Protein AF-A0A2L2Z6I2-F1 (afdb_monomer)

pLDDT: mean 96.67, std 1.34, range [92.44, 98.56]

Radius of gyration: 17.33 Å; Cα contacts (8 Å, |Δi|>4): 62; chains: 1; bounding box: 34×23×51 Å

Nearest PDB structures (foldseek):
  2p0k-assembly1_A  TM=9.885E-01  e=5.001E-11  Homo sapiens
  2r57-assembly1_A  TM=1.004E+00  e=4.135E-10  Drosophila melanogaster
  2biv-assembly1_A  TM=9.882E-01  e=1.730E-09  Homo sapiens
  4edu-assembly1_A  TM=9.869E-01  e=8.291E-09  Homo sapiens
  4c5e-assembly1_B  TM=8.268E-01  e=2.876E-02  Drosophila melanogaster

Foldseek 3Di:
DFDDAPQADPPDIDDDDLQDPVDAWPPPQVVVVHDDAADPRRPDDRVCVVVSVVVCPVVHDTDDRVSRHHHDDDDPDDPDDPPDDDDD

Organ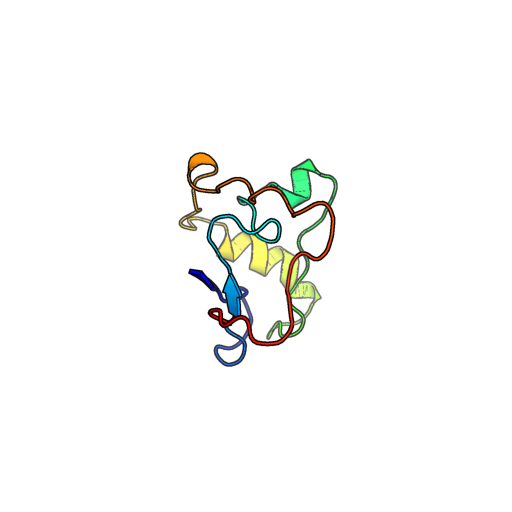ism: Parasteatoda tepidariorum (NCBI:txid114398)

InterPro domain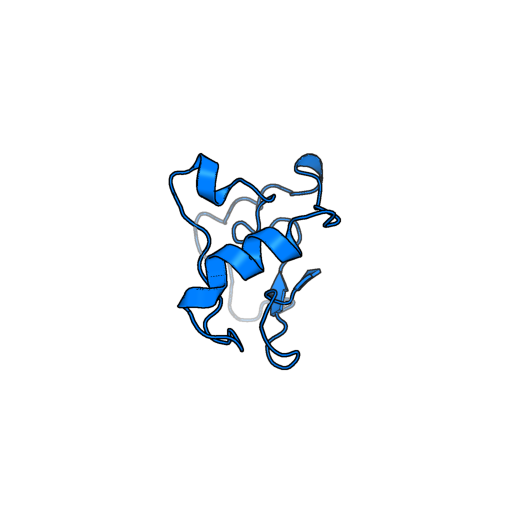s:
  IPR004092 Mbt repeat domain [PF02820] (1-42)
  IPR004092 Mbt repeat domain [PS51079] (1-39)
  IPR050548 Polycomb group and chromatin remodeling factors [PTHR12247] (1-88)

Solvent-accessible surface area (bac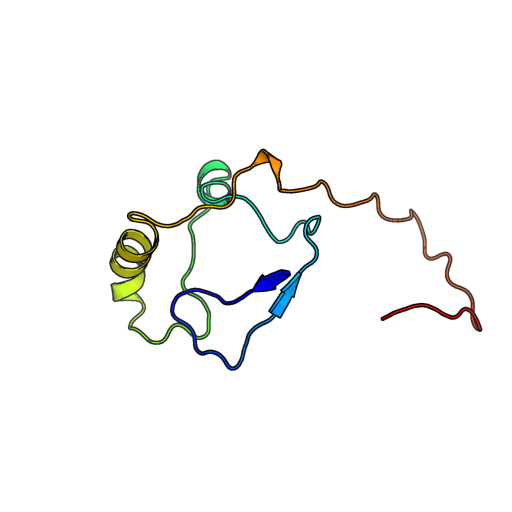kbone atoms only — not comparable to full-atom values): 6108 Å² total; per-residue (Å²): 84,86,46,70,64,87,60,44,73,88,87,73,60,46,76,45,64,69,32,39,88,89,63,75,44,89,64,53,51,53,77,72,76,44,74,92,73,79,54,95,62,43,77,65,61,79,88,48,42,69,61,49,53,56,55,62,59,60,89,49,90,71,69,62,67,86,74,56,45,81,57,78,83,76,73,97,59,92,79,82,57,95,86,71,86,83,91,133

Mean predicted aligned error: 3.2 Å

Sequence (88 aa):
LKLRLDGTDNQSDFWKLVDSSDIHPIGHCEKNGGMLQPPLGFRMTPSSWPMFLRKILNGAYIAPSDIFIEEPKSPKSNKFKVGQKLEA

Structure (mmCIF, N/CA/C/O backbone):
data_AF-A0A2L2Z6I2-F1
#
_entry.id   AF-A0A2L2Z6I2-F1
#
loop_
_atom_site.group_PDB
_atom_site.id
_atom_site.type_symbol
_atom_site.label_atom_id
_atom_site.label_alt_id
_atom_site.label_comp_id
_atom_site.label_asym_id
_atom_site.label_entity_id
_atom_site.label_seq_id
_atom_site.pdbx_PDB_ins_code
_atom_site.Cartn_x
_atom_site.Cartn_y
_atom_site.Cartn_z
_atom_site.occupancy
_atom_site.B_iso_or_equiv
_atom_site.auth_seq_id
_atom_site.auth_comp_id
_atom_site.auth_asym_id
_atom_site.auth_atom_id
_atom_site.pdbx_PDB_model_num
ATOM 1 N N . LEU A 1 1 ? -1.979 -10.342 2.892 1.00 95.38 1 LEU A N 1
ATOM 2 C CA . LEU A 1 1 ? -1.147 -10.374 1.668 1.00 95.38 1 LEU A CA 1
ATOM 3 C C . LEU A 1 1 ? 0.281 -9.991 2.018 1.00 95.38 1 LEU A C 1
ATOM 5 O O . LEU A 1 1 ? 0.446 -8.995 2.712 1.00 95.38 1 LEU A O 1
ATOM 9 N N . LYS A 1 2 ? 1.280 -10.750 1.552 1.00 97.62 2 LYS A N 1
ATOM 10 C CA . LYS A 1 2 ? 2.688 -10.327 1.571 1.00 97.62 2 LYS A CA 1
ATOM 11 C C . LYS A 1 2 ? 2.987 -9.644 0.242 1.00 97.62 2 LYS A C 1
ATOM 13 O O . LYS A 1 2 ? 2.808 -10.262 -0.804 1.00 97.62 2 LYS A O 1
ATOM 18 N N . LEU A 1 3 ? 3.389 -8.384 0.287 1.00 97.88 3 LEU A N 1
ATOM 19 C CA . LEU A 1 3 ? 3.529 -7.511 -0.871 1.00 97.88 3 LEU A CA 1
ATOM 20 C C . LEU A 1 3 ? 4.979 -7.057 -1.025 1.00 97.88 3 LEU A C 1
ATOM 22 O O . LEU A 1 3 ? 5.696 -6.867 -0.041 1.00 97.88 3 LEU A O 1
ATOM 26 N N . ARG A 1 4 ? 5.382 -6.862 -2.278 1.00 97.44 4 ARG A N 1
ATOM 27 C CA . ARG A 1 4 ? 6.650 -6.253 -2.677 1.00 97.44 4 ARG A CA 1
ATOM 28 C C . ARG A 1 4 ? 6.361 -5.210 -3.744 1.00 97.44 4 ARG A C 1
ATOM 30 O O . ARG A 1 4 ? 5.493 -5.428 -4.582 1.00 97.44 4 ARG A O 1
ATOM 37 N N . LEU A 1 5 ? 7.094 -4.103 -3.712 1.00 97.56 5 LEU A N 1
ATOM 38 C CA . LEU A 1 5 ? 7.024 -3.090 -4.760 1.00 97.56 5 LEU A CA 1
ATOM 39 C C . LEU A 1 5 ? 7.911 -3.518 -5.934 1.00 97.56 5 LEU A C 1
ATOM 41 O O . LEU A 1 5 ? 9.100 -3.790 -5.761 1.00 97.56 5 LEU A O 1
ATOM 45 N N . ASP A 1 6 ? 7.351 -3.583 -7.136 1.00 97.06 6 ASP A N 1
ATOM 46 C CA . ASP A 1 6 ? 8.120 -3.915 -8.331 1.00 97.06 6 ASP A CA 1
ATOM 47 C C . ASP A 1 6 ? 9.307 -2.960 -8.523 1.00 97.06 6 ASP A C 1
ATOM 49 O O . ASP A 1 6 ? 9.181 -1.736 -8.479 1.00 97.06 6 ASP A O 1
ATOM 53 N N . GLY A 1 7 ? 10.489 -3.535 -8.750 1.00 95.69 7 GLY A N 1
ATOM 54 C CA . GLY A 1 7 ? 11.730 -2.780 -8.941 1.00 95.69 7 GLY A CA 1
ATOM 55 C C . GLY A 1 7 ? 12.536 -2.516 -7.665 1.00 95.69 7 GLY A C 1
ATOM 56 O O . GLY A 1 7 ? 13.598 -1.894 -7.759 1.00 95.69 7 GLY A O 1
ATOM 57 N N . THR A 1 8 ? 12.091 -3.008 -6.501 1.00 96.69 8 THR A N 1
ATOM 58 C CA . THR A 1 8 ? 12.879 -3.007 -5.253 1.00 96.69 8 THR A CA 1
ATOM 59 C C . THR A 1 8 ? 13.557 -4.351 -4.979 1.00 96.69 8 THR A C 1
ATOM 61 O O . THR A 1 8 ? 13.481 -5.305 -5.757 1.00 96.69 8 THR A O 1
ATOM 64 N N . ASP A 1 9 ? 14.269 -4.420 -3.855 1.00 94.00 9 ASP A N 1
ATOM 65 C CA . ASP A 1 9 ? 14.790 -5.662 -3.297 1.00 94.00 9 ASP A CA 1
ATOM 66 C C . ASP A 1 9 ? 13.724 -6.515 -2.592 1.00 94.00 9 ASP A C 1
ATOM 68 O O . ASP A 1 9 ? 12.537 -6.190 -2.585 1.00 94.00 9 ASP A O 1
ATOM 72 N N . ASN A 1 10 ? 14.172 -7.637 -2.025 1.00 93.19 10 ASN A N 1
ATOM 73 C CA . ASN A 1 10 ? 13.375 -8.566 -1.230 1.00 93.19 10 ASN A CA 1
ATOM 74 C C . ASN A 1 10 ? 13.532 -8.379 0.287 1.00 93.19 10 ASN A C 1
ATOM 76 O O . ASN A 1 10 ? 13.120 -9.258 1.044 1.00 93.19 10 ASN A O 1
ATOM 80 N N . GLN A 1 11 ? 14.152 -7.284 0.730 1.00 93.31 11 GLN A N 1
ATOM 81 C CA . GLN A 1 11 ? 14.409 -7.012 2.145 1.00 93.31 11 GLN A CA 1
ATOM 82 C C . GLN A 1 11 ? 13.284 -6.190 2.784 1.00 93.31 11 GLN A C 1
ATOM 84 O O . GLN A 1 11 ? 13.132 -6.217 4.001 1.00 93.31 11 GLN A O 1
ATOM 89 N N . SER A 1 12 ? 12.474 -5.511 1.966 1.00 92.44 12 SER A N 1
ATOM 90 C CA . SER A 1 12 ? 11.403 -4.608 2.413 1.00 92.44 12 SER A CA 1
ATOM 91 C C . SER A 1 12 ? 9.998 -5.092 2.023 1.00 92.44 12 SER A C 1
ATOM 93 O O . SER A 1 12 ? 9.137 -4.288 1.663 1.00 92.44 12 SER A O 1
ATOM 95 N N . ASP A 1 13 ? 9.755 -6.408 2.058 1.00 97.06 13 ASP A N 1
ATOM 96 C CA . ASP A 1 13 ? 8.393 -6.938 1.904 1.00 97.06 13 ASP A CA 1
ATOM 97 C C . ASP A 1 13 ? 7.507 -6.451 3.064 1.00 97.06 13 ASP A C 1
ATOM 99 O O . ASP A 1 13 ? 7.940 -6.421 4.216 1.00 97.06 13 ASP A O 1
ATOM 103 N N . PHE A 1 14 ? 6.243 -6.142 2.784 1.00 96.88 14 PHE A N 1
ATOM 104 C CA . PHE A 1 14 ? 5.288 -5.672 3.791 1.00 96.88 14 PHE A CA 1
ATOM 105 C C . PHE A 1 14 ? 3.975 -6.449 3.734 1.00 96.88 14 PHE A C 1
ATOM 107 O O . PHE A 1 14 ? 3.653 -7.093 2.735 1.00 96.88 14 PHE A O 1
ATOM 114 N N . TRP A 1 15 ? 3.210 -6.408 4.825 1.00 97.56 15 TRP A N 1
ATOM 115 C CA . TRP A 1 15 ? 1.928 -7.098 4.927 1.00 97.56 15 TRP A CA 1
ATOM 116 C C . TRP A 1 15 ? 0.768 -6.107 4.917 1.00 97.56 15 TRP A C 1
ATOM 118 O O . TRP A 1 15 ? 0.808 -5.083 5.595 1.00 97.56 15 TRP A O 1
ATOM 128 N N . LYS A 1 16 ? -0.278 -6.432 4.156 1.00 97.50 16 LYS A N 1
ATOM 129 C CA . LYS A 1 16 ? -1.568 -5.730 4.174 1.00 97.50 16 LYS A CA 1
ATOM 130 C C . LYS A 1 16 ? -2.714 -6.726 4.230 1.00 97.50 16 LYS A C 1
ATOM 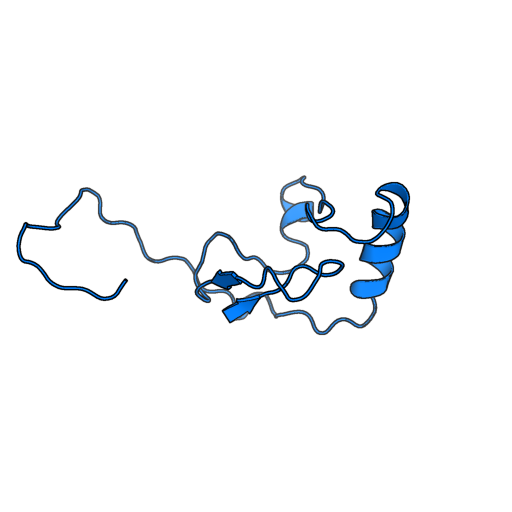132 O O . LYS A 1 16 ? -2.609 -7.826 3.673 1.00 97.50 16 LYS A O 1
ATOM 137 N N . LEU A 1 17 ? -3.793 -6.348 4.904 1.00 96.62 17 LEU A N 1
ATOM 138 C CA . LEU A 1 17 ? -5.060 -7.065 4.817 1.00 96.62 17 LEU A CA 1
ATOM 139 C C . LEU A 1 17 ? -5.687 -6.851 3.431 1.00 96.62 17 LEU A C 1
ATOM 141 O O . LEU A 1 17 ? -5.329 -5.912 2.722 1.00 96.62 17 LEU A O 1
ATOM 145 N N . VAL A 1 18 ? -6.577 -7.758 3.027 1.00 95.44 18 VAL A N 1
ATOM 146 C CA . VAL A 1 18 ? -7.260 -7.711 1.716 1.00 95.44 18 VAL A CA 1
ATOM 147 C C . VAL A 1 18 ? -8.317 -6.604 1.626 1.00 95.44 18 VAL A C 1
ATOM 149 O O . VAL A 1 18 ? -8.724 -6.238 0.529 1.00 95.44 18 VAL A O 1
ATOM 152 N N . ASP A 1 19 ? -8.737 -6.080 2.774 1.00 96.25 19 ASP A N 1
ATOM 153 C CA . ASP A 1 19 ? -9.690 -4.985 2.954 1.00 96.25 19 ASP A CA 1
ATOM 154 C C . ASP A 1 19 ? -9.004 -3.644 3.275 1.00 96.25 19 ASP A C 1
ATOM 156 O O . ASP A 1 19 ? -9.657 -2.666 3.623 1.00 96.25 19 ASP A O 1
ATOM 160 N N . SER A 1 20 ? -7.671 -3.582 3.192 1.00 96.69 20 SER A N 1
ATOM 161 C CA . SER A 1 20 ? -6.929 -2.367 3.522 1.00 96.69 20 SER A CA 1
ATOM 162 C C . SER A 1 20 ? -7.171 -1.270 2.485 1.00 96.69 20 SER A C 1
ATOM 164 O O . SER A 1 20 ? -6.933 -1.472 1.295 1.00 96.69 20 SER A O 1
ATOM 166 N N . SER A 1 21 ? -7.500 -0.062 2.949 1.00 95.12 21 SER A N 1
ATOM 167 C CA . SER A 1 21 ? -7.654 1.133 2.105 1.00 95.12 21 SER A CA 1
ATOM 168 C C . SER A 1 21 ? -6.367 1.592 1.410 1.00 95.12 21 SER A C 1
ATOM 170 O O . SER A 1 21 ? -6.394 2.526 0.618 1.00 95.12 21 SER A O 1
ATOM 172 N N . ASP A 1 22 ? -5.219 0.988 1.721 1.00 96.12 22 ASP A N 1
ATOM 173 C CA . ASP A 1 22 ? -3.932 1.333 1.113 1.00 96.12 22 ASP A CA 1
ATOM 174 C C . ASP A 1 22 ? -3.665 0.564 -0.190 1.00 96.12 22 ASP A C 1
ATOM 176 O O . ASP A 1 22 ? -2.719 0.882 -0.914 1.00 96.12 22 ASP A O 1
ATOM 180 N N . ILE A 1 23 ? -4.473 -0.455 -0.504 1.00 97.06 23 ILE A N 1
ATOM 181 C CA . ILE A 1 23 ? -4.336 -1.267 -1.715 1.00 97.06 23 ILE A CA 1
ATOM 182 C C . ILE A 1 23 ? -5.556 -1.092 -2.617 1.00 97.06 23 ILE A C 1
ATOM 184 O O . ILE A 1 23 ? -6.693 -1.071 -2.166 1.00 97.06 23 ILE A O 1
ATOM 188 N N . HIS A 1 24 ? -5.312 -0.964 -3.918 1.00 97.25 24 HIS A N 1
ATOM 189 C CA . HIS A 1 24 ? -6.352 -0.731 -4.915 1.00 97.25 24 HIS A CA 1
ATOM 190 C C . HIS A 1 24 ? -6.021 -1.487 -6.206 1.00 97.25 24 HIS A C 1
ATOM 192 O O . HIS A 1 24 ? -4.839 -1.742 -6.471 1.00 97.25 24 HIS A O 1
ATOM 198 N N . PRO A 1 25 ? -7.023 -1.802 -7.048 1.00 97.62 25 PRO A N 1
ATOM 199 C CA . PRO A 1 25 ? -6.769 -2.357 -8.369 1.00 97.62 25 PRO A CA 1
ATOM 200 C C . PRO A 1 25 ? -5.958 -1.386 -9.238 1.00 97.62 25 PRO A C 1
ATOM 202 O O . PRO A 1 25 ? -6.040 -0.158 -9.106 1.00 97.62 25 PRO A O 1
ATOM 205 N N . ILE A 1 26 ? -5.180 -1.946 -10.167 1.00 97.56 26 ILE A N 1
ATOM 206 C CA . ILE A 1 26 ? -4.396 -1.167 -11.134 1.00 97.56 26 ILE A CA 1
ATOM 207 C C . ILE A 1 26 ? -5.331 -0.233 -11.922 1.00 97.56 26 ILE A C 1
ATOM 209 O O . ILE A 1 26 ? -6.439 -0.613 -12.291 1.00 97.56 26 ILE A O 1
ATOM 213 N N . GLY A 1 27 ? -4.888 1.007 -12.150 1.00 96.38 27 GLY A N 1
ATOM 214 C CA . GLY A 1 27 ? -5.680 2.071 -12.786 1.00 96.38 27 GLY A CA 1
ATOM 215 C C 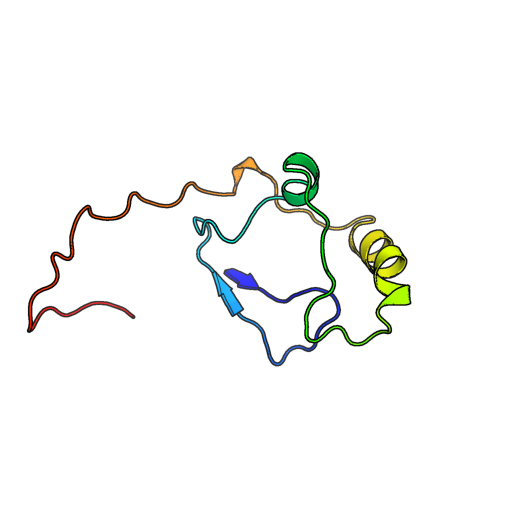. GLY A 1 27 ? -6.403 3.000 -11.802 1.00 96.38 27 GLY A C 1
ATOM 216 O O . GLY A 1 27 ? -6.760 4.117 -12.172 1.00 96.38 27 GLY A O 1
ATOM 217 N N . HIS A 1 28 ? -6.546 2.618 -10.525 1.00 97.81 28 HIS A N 1
ATOM 218 C CA . HIS A 1 28 ? -7.160 3.483 -9.508 1.00 97.81 28 HIS A CA 1
ATOM 219 C C . HIS A 1 28 ? -6.443 4.837 -9.360 1.00 97.81 28 HIS A C 1
ATOM 221 O O . HIS A 1 28 ? -7.095 5.874 -9.280 1.00 97.81 28 HIS A O 1
ATOM 227 N N . CYS A 1 29 ? -5.105 4.842 -9.353 1.00 97.69 29 CYS A N 1
ATOM 228 C CA . CYS A 1 29 ? -4.314 6.068 -9.208 1.00 97.69 29 CYS A CA 1
ATOM 229 C C . CYS A 1 29 ? -4.606 7.076 -10.336 1.00 97.69 29 CYS A C 1
ATOM 231 O O . CYS A 1 29 ? -4.915 8.229 -10.050 1.00 97.69 29 CYS A O 1
ATOM 233 N N . GLU A 1 30 ? -4.606 6.620 -11.593 1.00 97.00 30 GLU A N 1
ATOM 234 C CA . GLU A 1 30 ? -4.903 7.448 -12.770 1.00 97.00 30 GLU A CA 1
ATOM 235 C C . GLU A 1 30 ? -6.348 7.962 -12.760 1.00 97.00 30 GLU A C 1
ATOM 237 O O . GLU A 1 30 ? -6.585 9.150 -12.972 1.00 97.00 30 GLU A O 1
ATOM 242 N N . LYS A 1 31 ? -7.318 7.096 -12.434 1.00 97.69 31 LYS A N 1
ATOM 243 C CA . LYS A 1 31 ? -8.740 7.468 -12.356 1.00 97.69 31 LYS A CA 1
ATOM 244 C C . LYS A 1 31 ? -9.002 8.610 -11.367 1.00 97.69 31 LYS A C 1
ATOM 246 O O . LYS A 1 31 ? -9.929 9.388 -11.569 1.00 97.69 31 LYS A O 1
ATOM 251 N N . ASN A 1 32 ? -8.189 8.717 -10.319 1.00 97.44 32 ASN A N 1
ATOM 252 C CA . ASN A 1 32 ? -8.273 9.776 -9.313 1.00 97.44 32 ASN A CA 1
ATOM 253 C C . ASN A 1 32 ? -7.322 10.960 -9.597 1.00 97.44 32 ASN A C 1
ATOM 255 O O . ASN A 1 32 ? -7.066 11.769 -8.709 1.00 97.44 32 ASN A O 1
ATOM 259 N N . GLY A 1 33 ? -6.784 11.068 -10.818 1.00 97.06 33 GLY A N 1
ATOM 260 C CA . GLY A 1 33 ? -5.915 12.172 -11.244 1.00 97.06 33 GLY A CA 1
ATOM 261 C C . GLY A 1 33 ? -4.473 12.089 -10.734 1.00 97.06 33 GLY A C 1
ATOM 262 O O . GLY A 1 33 ? -3.732 13.066 -10.829 1.00 97.06 33 GLY A O 1
ATOM 263 N N . GLY A 1 34 ? -4.069 10.947 -10.177 1.00 97.31 34 GLY A N 1
ATOM 264 C CA . GLY A 1 34 ? -2.712 10.692 -9.707 1.00 97.31 34 GLY A CA 1
ATOM 265 C C . GLY A 1 34 ? -1.821 10.024 -10.756 1.00 97.31 34 GLY A C 1
ATOM 266 O O . GLY A 1 34 ? -2.270 9.571 -11.807 1.00 97.31 34 GLY A O 1
ATOM 267 N N . MET A 1 35 ? -0.530 9.919 -10.435 1.00 96.81 35 MET A N 1
ATOM 268 C CA . MET A 1 35 ? 0.460 9.199 -11.236 1.00 96.81 35 MET A CA 1
ATOM 269 C C . MET A 1 35 ? 1.263 8.246 -10.352 1.00 96.81 35 MET A C 1
ATOM 271 O O . MET A 1 35 ? 1.762 8.651 -9.299 1.00 96.81 35 MET A O 1
ATOM 275 N N . LEU A 1 36 ? 1.430 6.996 -10.801 1.00 98.06 36 LEU A N 1
ATOM 276 C CA . LEU A 1 36 ? 2.250 6.005 -10.102 1.00 98.06 36 LEU A CA 1
ATOM 277 C C . LEU A 1 36 ? 3.705 6.478 -10.003 1.00 98.06 36 LEU A C 1
ATOM 279 O O . LEU A 1 36 ? 4.310 6.890 -10.996 1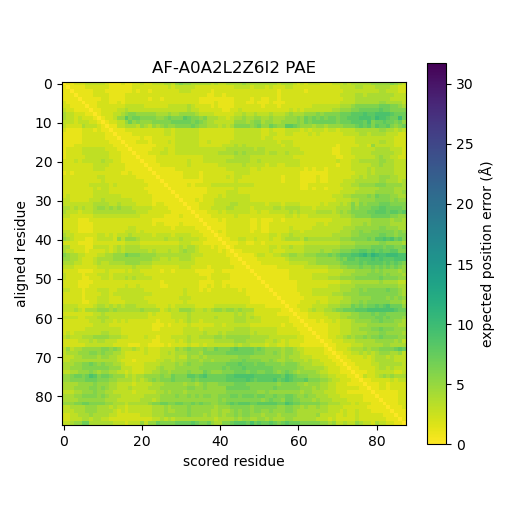.00 98.06 36 LEU A O 1
ATOM 283 N N . GLN A 1 37 ? 4.260 6.391 -8.797 1.00 97.88 37 GLN A N 1
ATOM 284 C CA . GLN A 1 37 ? 5.618 6.826 -8.479 1.00 97.88 37 GLN A CA 1
ATOM 285 C C . GLN A 1 37 ? 6.568 5.629 -8.365 1.00 97.88 37 GLN A C 1
ATOM 287 O O . GLN A 1 37 ? 6.130 4.556 -7.937 1.00 97.88 37 GLN A O 1
ATOM 292 N N . PRO A 1 38 ? 7.863 5.796 -8.698 1.00 97.44 38 PRO A N 1
ATOM 293 C CA . PRO A 1 38 ? 8.854 4.777 -8.398 1.00 97.44 38 PRO A CA 1
ATOM 294 C C . PRO A 1 38 ? 8.955 4.584 -6.876 1.00 97.44 38 PRO A C 1
ATOM 296 O O . PRO A 1 38 ? 8.856 5.557 -6.122 1.00 97.44 38 PRO A O 1
ATOM 299 N N . PRO A 1 39 ? 9.171 3.349 -6.400 1.00 96.81 39 PRO A N 1
ATOM 300 C CA . PRO A 1 39 ? 9.369 3.103 -4.978 1.00 96.81 39 PRO A CA 1
ATOM 301 C C . PRO A 1 39 ? 10.663 3.761 -4.477 1.00 96.81 39 PRO A C 1
ATOM 303 O O . PRO A 1 39 ? 11.623 3.910 -5.229 1.00 96.81 39 PRO A O 1
ATOM 306 N N . LEU A 1 40 ? 10.734 4.096 -3.183 1.00 94.25 40 LEU A N 1
ATOM 307 C CA . LEU A 1 40 ? 11.928 4.720 -2.586 1.00 94.25 40 LEU A CA 1
ATOM 308 C C . LEU A 1 40 ? 13.203 3.876 -2.792 1.00 94.25 40 LEU A C 1
ATOM 310 O O . LEU A 1 40 ? 14.282 4.419 -2.995 1.00 94.25 40 LEU A O 1
ATOM 314 N N . GLY A 1 41 ? 13.066 2.547 -2.782 1.00 94.56 41 GLY A N 1
ATOM 315 C CA . GLY A 1 41 ? 14.145 1.589 -3.043 1.00 94.56 41 GLY A CA 1
ATOM 316 C C . GLY A 1 41 ? 14.280 1.166 -4.509 1.00 94.56 41 GLY A C 1
ATOM 317 O O . GLY A 1 41 ? 14.738 0.051 -4.768 1.00 94.56 41 GLY A O 1
ATOM 318 N N . PHE A 1 42 ? 13.816 1.976 -5.467 1.00 97.25 42 PHE A N 1
ATOM 319 C CA . PHE A 1 42 ? 13.897 1.636 -6.887 1.00 97.25 42 PHE A CA 1
ATOM 320 C C . PHE A 1 42 ? 15.356 1.469 -7.322 1.00 97.25 42 PHE A C 1
ATOM 322 O O . PHE A 1 42 ? 16.176 2.373 -7.185 1.00 97.25 42 PHE A O 1
ATOM 329 N N . ARG A 1 43 ? 15.686 0.289 -7.851 1.00 96.06 43 ARG A N 1
ATOM 330 C CA . ARG A 1 43 ? 17.074 -0.109 -8.143 1.00 96.06 43 ARG A CA 1
ATOM 331 C C . ARG A 1 43 ? 17.630 0.429 -9.465 1.00 96.06 43 ARG A C 1
ATOM 333 O O . ARG A 1 43 ? 18.794 0.187 -9.773 1.00 96.06 43 ARG A O 1
ATOM 340 N N . MET A 1 44 ? 16.813 1.112 -10.265 1.00 95.00 44 MET A N 1
ATOM 341 C CA . MET A 1 44 ? 17.219 1.723 -11.535 1.00 95.00 44 MET A CA 1
ATOM 342 C C . MET A 1 44 ? 17.169 3.253 -11.444 1.00 95.00 44 MET A C 1
ATOM 344 O O . MET A 1 44 ? 16.718 3.824 -10.454 1.00 95.00 44 MET A O 1
ATOM 348 N N . THR A 1 45 ? 17.623 3.944 -12.491 1.00 96.12 45 THR A N 1
ATOM 349 C CA . THR A 1 45 ? 17.567 5.410 -12.525 1.00 96.12 45 THR A CA 1
ATOM 350 C C . THR A 1 45 ? 16.116 5.903 -12.569 1.00 96.12 45 THR A C 1
ATOM 352 O O . THR A 1 45 ? 15.294 5.292 -13.260 1.00 96.12 45 THR A O 1
ATOM 355 N N . PRO A 1 46 ? 15.781 7.047 -11.940 1.00 93.88 46 PRO A N 1
ATOM 356 C CA . PRO A 1 46 ? 14.425 7.604 -11.988 1.00 93.88 46 PRO A CA 1
ATOM 357 C C . PRO A 1 46 ? 13.900 7.817 -13.414 1.00 93.88 46 PRO A C 1
ATOM 359 O O . PRO A 1 46 ? 12.732 7.571 -13.696 1.00 93.88 46 PRO A O 1
ATOM 362 N N . SER A 1 47 ? 14.780 8.187 -14.350 1.00 96.69 47 SER A N 1
ATOM 363 C CA . SER A 1 47 ? 14.446 8.359 -15.770 1.00 96.69 47 SER A CA 1
ATOM 364 C C . SER A 1 47 ? 13.956 7.079 -16.459 1.00 96.69 47 SER A C 1
ATOM 366 O O . SER A 1 47 ? 13.250 7.155 -17.461 1.00 96.69 47 SER A O 1
ATOM 368 N N . SER A 1 48 ? 14.306 5.901 -15.934 1.00 97.69 48 SER A N 1
ATOM 369 C CA . SER A 1 48 ? 13.867 4.613 -16.480 1.00 97.69 48 SER A CA 1
ATOM 370 C C . SER A 1 48 ? 12.461 4.203 -16.027 1.00 97.69 48 SER A C 1
ATOM 372 O O . SER A 1 48 ? 11.878 3.299 -16.629 1.00 97.69 48 SER A O 1
ATOM 374 N N . TRP A 1 49 ? 11.892 4.881 -15.021 1.00 97.94 49 TRP A N 1
ATOM 375 C CA . TRP A 1 49 ? 10.603 4.535 -14.414 1.00 97.94 49 TRP A CA 1
ATOM 376 C C . TRP A 1 49 ? 9.454 4.372 -15.425 1.00 97.94 49 TRP A C 1
ATOM 378 O O . TRP A 1 49 ? 8.797 3.330 -15.383 1.00 97.94 49 TRP A O 1
ATOM 388 N N . PRO A 1 50 ? 9.229 5.290 -16.390 1.00 97.75 50 PRO A N 1
ATOM 389 C CA . PRO A 1 50 ? 8.112 5.143 -17.328 1.00 97.75 50 PRO A CA 1
ATOM 390 C C . PRO A 1 50 ? 8.222 3.879 -18.191 1.00 97.75 50 PRO A C 1
ATOM 392 O O . PRO A 1 50 ? 7.238 3.177 -18.430 1.00 97.75 50 PRO A O 1
ATOM 395 N N . MET A 1 51 ? 9.439 3.554 -18.642 1.00 98.00 51 MET A N 1
ATOM 396 C CA . MET A 1 51 ? 9.681 2.347 -19.431 1.00 98.00 51 MET A CA 1
ATOM 397 C C . MET A 1 51 ? 9.583 1.081 -18.581 1.00 98.00 51 MET A C 1
ATOM 399 O O . MET A 1 51 ? 9.046 0.080 -19.058 1.00 98.00 51 MET A O 1
ATOM 403 N N . PHE A 1 52 ? 10.071 1.129 -17.340 1.00 98.12 52 PHE A N 1
ATOM 404 C CA . PHE A 1 52 ? 9.953 0.034 -16.384 1.00 98.12 52 PHE A CA 1
ATOM 405 C C . PHE A 1 52 ? 8.484 -0.293 -16.097 1.00 98.12 52 PHE A C 1
ATOM 407 O O . PHE A 1 52 ? 8.082 -1.439 -16.282 1.00 98.12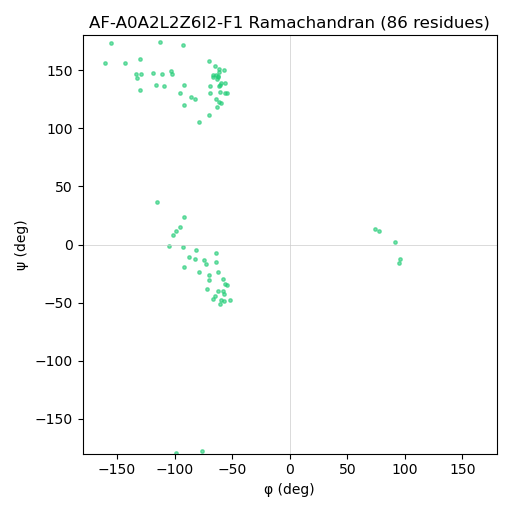 52 PHE A O 1
ATOM 414 N N . LEU A 1 53 ? 7.673 0.714 -15.753 1.00 97.75 53 LEU A N 1
ATOM 415 C CA . LEU A 1 53 ? 6.249 0.553 -15.455 1.00 97.75 53 LEU A CA 1
ATOM 416 C C . LEU A 1 53 ? 5.496 -0.080 -16.632 1.00 97.75 53 LEU A C 1
ATOM 418 O O . LEU A 1 53 ? 4.799 -1.078 -16.469 1.00 97.75 53 LEU A O 1
ATOM 422 N N . ARG A 1 54 ? 5.704 0.439 -17.849 1.00 97.44 54 ARG A N 1
ATOM 423 C CA . ARG A 1 54 ? 5.104 -0.137 -19.062 1.00 97.44 54 ARG A CA 1
ATOM 424 C C . ARG A 1 54 ? 5.503 -1.600 -19.262 1.00 97.44 54 ARG A C 1
ATOM 426 O O . ARG A 1 54 ? 4.680 -2.405 -19.685 1.00 97.44 54 ARG A O 1
ATOM 433 N N . LYS A 1 55 ? 6.765 -1.940 -18.991 1.00 97.81 55 LYS A N 1
ATOM 434 C CA . LYS A 1 55 ? 7.275 -3.305 -19.149 1.00 97.81 55 LYS A CA 1
ATOM 435 C C . LYS A 1 55 ? 6.631 -4.266 -18.153 1.00 97.81 55 LYS A C 1
ATOM 437 O O . LYS A 1 55 ? 6.222 -5.338 -18.576 1.00 97.81 55 LYS A O 1
ATOM 442 N N . ILE A 1 56 ? 6.556 -3.901 -16.871 1.00 97.06 56 ILE A N 1
ATOM 443 C CA . ILE A 1 56 ? 6.012 -4.800 -15.842 1.00 97.06 56 ILE A CA 1
ATOM 444 C C . ILE A 1 56 ? 4.503 -4.990 -15.974 1.00 97.06 56 ILE A C 1
ATOM 446 O O . ILE A 1 56 ? 4.018 -6.061 -15.648 1.00 97.06 56 ILE A O 1
ATOM 450 N N . LEU A 1 57 ? 3.771 -3.987 -16.476 1.00 97.25 57 LEU A N 1
ATOM 451 C CA . LEU A 1 57 ? 2.319 -4.073 -16.654 1.00 97.25 57 LEU A CA 1
ATOM 452 C C . LEU A 1 57 ? 1.915 -4.860 -17.906 1.00 97.25 57 LEU A C 1
ATOM 454 O O . LEU A 1 57 ? 0.806 -5.387 -17.972 1.00 97.25 57 LEU A O 1
ATOM 458 N N . ASN A 1 58 ? 2.792 -4.955 -18.906 1.00 97.25 58 ASN A N 1
ATOM 459 C CA . ASN A 1 58 ? 2.500 -5.692 -20.129 1.00 97.25 58 ASN A CA 1
ATOM 460 C C . ASN A 1 58 ? 2.450 -7.206 -19.861 1.00 97.25 58 ASN A C 1
ATOM 462 O O . ASN A 1 58 ? 3.475 -7.823 -19.578 1.00 97.25 58 ASN A O 1
ATOM 466 N N . GLY A 1 59 ? 1.259 -7.801 -19.970 1.00 95.06 59 GLY A N 1
ATOM 467 C CA . GLY A 1 59 ? 1.040 -9.225 -19.698 1.00 95.06 59 GLY A CA 1
ATOM 468 C C . GLY A 1 59 ? 1.068 -9.592 -18.211 1.00 95.06 59 GLY A C 1
ATOM 469 O O . GLY A 1 59 ? 1.146 -10.775 -17.883 1.00 95.06 59 GLY A O 1
ATOM 470 N N . ALA A 1 60 ? 1.011 -8.602 -17.313 1.00 97.25 60 ALA A N 1
ATOM 471 C CA . ALA A 1 60 ? 0.927 -8.846 -15.880 1.00 97.25 60 ALA A CA 1
ATOM 472 C C . ALA A 1 60 ? -0.357 -9.596 -15.517 1.00 97.25 60 ALA A C 1
ATOM 474 O O . ALA A 1 60 ? -1.425 -9.335 -16.073 1.00 97.25 60 ALA A O 1
ATOM 475 N N . TYR A 1 61 ? -0.272 -10.468 -14.514 1.00 96.69 61 TYR A N 1
ATOM 476 C CA . TYR A 1 61 ? -1.466 -10.987 -13.863 1.00 96.69 61 TYR A CA 1
ATOM 477 C C . TYR A 1 61 ? -1.988 -9.940 -12.875 1.00 96.69 61 TYR A C 1
ATOM 479 O O . TYR A 1 61 ? -1.386 -9.704 -11.827 1.00 96.69 61 TYR A O 1
ATOM 487 N N . ILE A 1 62 ? -3.081 -9.276 -13.243 1.00 97.00 62 ILE A N 1
ATOM 488 C CA . ILE A 1 62 ? -3.658 -8.171 -12.475 1.00 97.00 62 ILE A CA 1
ATOM 489 C C . ILE A 1 62 ? -4.759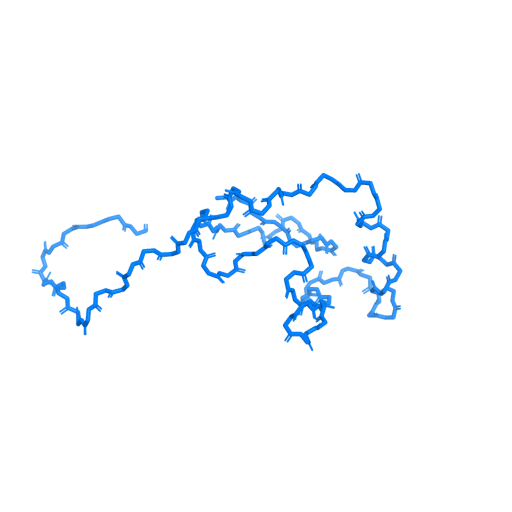 -8.714 -11.569 1.00 97.00 62 ILE A C 1
ATOM 491 O O . ILE A 1 62 ? -5.652 -9.421 -12.031 1.00 97.00 62 ILE A O 1
ATOM 495 N N . ALA A 1 63 ? -4.709 -8.351 -10.287 1.00 97.12 63 ALA A N 1
ATOM 496 C CA . ALA A 1 63 ? -5.784 -8.631 -9.345 1.00 97.12 63 ALA A CA 1
ATOM 497 C C . ALA A 1 63 ? -7.096 -7.967 -9.825 1.00 97.12 63 ALA A C 1
ATOM 499 O O . ALA A 1 63 ? -7.114 -6.741 -9.992 1.00 97.12 63 ALA A O 1
ATOM 500 N N . PRO A 1 64 ? -8.175 -8.739 -10.049 1.00 96.88 64 PRO A N 1
ATOM 501 C CA . PRO A 1 64 ? -9.485 -8.198 -10.403 1.00 96.88 64 PRO A CA 1
ATOM 502 C C . PRO A 1 64 ? -10.008 -7.209 -9.352 1.00 96.88 64 PRO A C 1
ATOM 504 O O . PRO A 1 64 ? -9.692 -7.323 -8.172 1.00 96.88 64 PRO A O 1
ATOM 507 N N . SER A 1 65 ? -10.807 -6.219 -9.749 1.00 95.31 65 SER A N 1
ATOM 508 C CA . SER A 1 65 ? -11.298 -5.198 -8.810 1.00 95.31 65 SER A CA 1
ATOM 509 C C . SER A 1 65 ? -12.314 -5.727 -7.793 1.00 95.31 65 SER A C 1
ATOM 511 O O . SER A 1 65 ? -12.441 -5.159 -6.718 1.00 95.31 65 SER A O 1
ATOM 513 N N . ASP A 1 66 ? -13.035 -6.794 -8.126 1.00 95.25 66 ASP A N 1
ATOM 514 C CA . ASP A 1 66 ? -14.093 -7.413 -7.317 1.00 95.25 66 ASP A CA 1
ATOM 515 C C . ASP A 1 66 ? -13.569 -8.227 -6.125 1.00 95.25 66 ASP A C 1
ATOM 517 O O . ASP A 1 66 ? -14.338 -8.549 -5.222 1.00 95.25 66 ASP A O 1
ATOM 521 N N . ILE A 1 67 ? -12.267 -8.526 -6.087 1.00 96.12 67 ILE A N 1
ATOM 522 C CA . ILE A 1 67 ? -11.635 -9.213 -4.950 1.00 96.12 67 ILE A CA 1
ATOM 523 C C . ILE A 1 67 ? -11.038 -8.253 -3.908 1.00 96.12 67 ILE A C 1
ATOM 525 O O . ILE A 1 67 ? -10.514 -8.715 -2.893 1.00 96.12 67 ILE A O 1
ATOM 529 N N . PHE A 1 68 ? -11.101 -6.937 -4.140 1.00 95.25 68 PHE A N 1
ATOM 530 C CA . PHE A 1 68 ? -10.745 -5.924 -3.143 1.00 95.25 68 PHE A CA 1
ATOM 531 C C . PHE A 1 68 ? -11.961 -5.642 -2.262 1.00 95.25 68 PHE A C 1
ATOM 533 O O . PHE A 1 68 ? -13.050 -5.366 -2.763 1.00 95.25 68 PHE A O 1
ATOM 540 N N . ILE A 1 69 ? -11.775 -5.734 -0.948 1.00 95.50 69 ILE A N 1
ATOM 541 C CA . ILE A 1 69 ? -12.864 -5.667 0.030 1.00 95.50 69 ILE A CA 1
ATOM 542 C C . ILE A 1 69 ? -12.885 -4.272 0.666 1.00 95.50 69 ILE A C 1
ATOM 544 O O . ILE A 1 69 ? -11.842 -3.643 0.824 1.00 95.50 69 ILE A O 1
ATOM 548 N N . GLU A 1 70 ? -14.068 -3.769 1.017 1.00 94.50 70 GLU A N 1
ATOM 549 C CA . GLU A 1 70 ? -14.187 -2.499 1.739 1.00 94.50 70 GLU A CA 1
ATOM 550 C C . GLU A 1 70 ? -13.673 -2.622 3.179 1.00 94.50 70 GLU A C 1
ATOM 552 O O . GLU A 1 70 ? -14.005 -3.574 3.890 1.00 94.50 70 GLU A O 1
ATOM 557 N N . GLU A 1 71 ? -12.909 -1.621 3.620 1.00 95.69 71 GLU A N 1
ATOM 558 C CA . GLU A 1 71 ? -12.391 -1.558 4.985 1.00 95.69 71 GLU A CA 1
ATOM 559 C C . GLU A 1 71 ? -13.543 -1.492 6.011 1.00 95.69 71 GLU A C 1
ATOM 561 O O . GLU A 1 71 ? -14.510 -0.735 5.831 1.00 95.69 71 GLU A O 1
ATOM 566 N N . PRO A 1 72 ? -13.475 -2.252 7.121 1.00 95.62 72 PRO A N 1
ATOM 567 C CA . PRO A 1 72 ? -14.486 -2.192 8.166 1.00 95.62 72 PRO A CA 1
ATOM 568 C C . PRO A 1 72 ? -14.569 -0.801 8.803 1.00 95.62 72 PRO A C 1
ATOM 570 O O . PRO A 1 72 ? -13.588 -0.079 8.967 1.00 95.62 72 PRO A O 1
ATOM 573 N N . LYS A 1 73 ? -15.774 -0.430 9.244 1.00 95.88 73 LYS A N 1
ATOM 574 C CA . LYS A 1 73 ? -16.010 0.880 9.863 1.00 95.88 73 LYS A CA 1
ATOM 575 C C . LYS A 1 73 ? -15.228 1.036 11.166 1.00 95.88 73 LYS A C 1
ATOM 577 O O . LYS A 1 73 ? -15.445 0.294 12.126 1.00 95.88 73 LYS A O 1
ATOM 582 N N . SER A 1 74 ? -14.430 2.097 11.236 1.00 95.62 74 SER A N 1
ATOM 583 C CA . SER A 1 74 ? -13.714 2.484 12.449 1.00 95.62 74 SER A CA 1
ATOM 584 C C . SER A 1 74 ? -14.665 2.804 13.616 1.00 95.62 74 SER A C 1
ATOM 586 O O . SER A 1 74 ? -15.664 3.515 13.437 1.00 95.62 74 SER A O 1
ATOM 588 N N . PRO A 1 75 ? -14.363 2.345 14.846 1.00 96.69 75 PRO A N 1
ATOM 589 C CA . PRO A 1 75 ? -15.101 2.748 16.038 1.00 96.69 75 PRO A CA 1
ATOM 590 C C . PRO A 1 75 ? -15.037 4.266 16.265 1.00 96.69 75 PRO A C 1
ATOM 592 O O . PRO A 1 75 ? -13.978 4.876 16.173 1.00 96.69 75 PRO A O 1
ATOM 595 N N . LYS A 1 76 ? -16.159 4.884 16.663 1.00 97.19 76 LYS A N 1
ATOM 596 C CA . LYS A 1 76 ? -16.259 6.350 16.871 1.00 97.19 76 LYS A CA 1
ATOM 597 C C . LYS A 1 76 ? -15.376 6.911 17.997 1.00 97.19 76 LYS A C 1
ATOM 599 O O . LYS A 1 76 ? -15.255 8.119 18.148 1.00 97.19 76 LYS A O 1
ATOM 604 N N . SER A 1 77 ? -14.857 6.051 18.865 1.00 97.88 77 SER A N 1
ATOM 605 C CA . SER A 1 77 ? -14.038 6.433 20.019 1.00 97.88 77 SER A CA 1
ATOM 606 C C . SER A 1 77 ? -13.245 5.221 20.482 1.00 97.88 77 SER A C 1
ATOM 608 O O . SER A 1 77 ? -13.699 4.092 20.283 1.00 97.88 77 SER A O 1
ATOM 610 N N . ASN A 1 78 ? -12.126 5.447 21.165 1.00 97.56 78 ASN A N 1
ATOM 611 C CA . ASN A 1 78 ? -11.370 4.367 21.779 1.00 97.56 78 ASN A CA 1
ATOM 612 C C . ASN A 1 78 ? -12.219 3.667 22.860 1.00 97.56 78 ASN A C 1
ATOM 614 O O . ASN A 1 78 ? -12.645 4.290 23.837 1.00 97.56 78 ASN A O 1
ATOM 618 N N . LYS A 1 79 ? -12.487 2.374 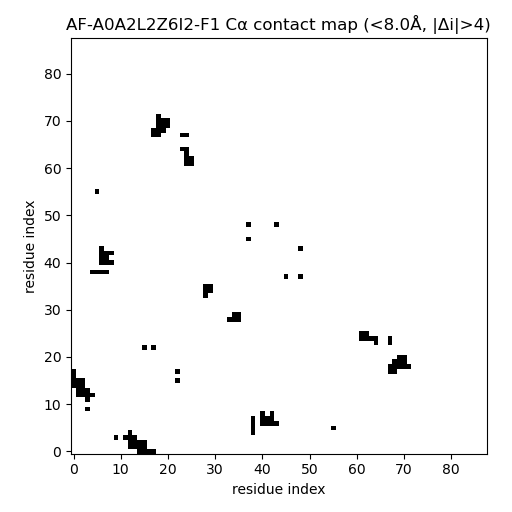22.661 1.00 97.38 79 LYS A N 1
ATOM 619 C CA . LYS A 1 79 ? -13.222 1.524 23.608 1.00 97.38 79 LYS A CA 1
ATOM 620 C C . LYS A 1 79 ? -12.322 0.559 24.382 1.00 97.38 79 LYS A C 1
ATOM 622 O O . LYS A 1 79 ? -12.837 -0.151 25.245 1.00 97.38 79 LYS A O 1
ATOM 627 N N . PHE A 1 80 ? -11.016 0.560 24.121 1.00 98.12 80 PHE A N 1
ATOM 628 C CA . PHE A 1 80 ? -10.064 -0.269 24.845 1.00 98.12 80 PHE A CA 1
ATOM 629 C C . PHE A 1 80 ? -9.993 0.130 26.322 1.00 98.12 80 PHE A C 1
ATOM 631 O O . PHE A 1 80 ? -10.139 1.302 26.691 1.00 98.12 80 PHE A O 1
ATOM 638 N N . LYS A 1 81 ? -9.769 -0.864 27.177 1.00 98.31 81 LYS A N 1
ATOM 639 C CA . LYS A 1 81 ? -9.592 -0.716 28.623 1.00 98.31 81 LYS A CA 1
ATOM 640 C C . LYS A 1 81 ? -8.329 -1.443 29.066 1.00 98.31 81 LYS A C 1
ATOM 642 O O . LYS A 1 81 ? -7.980 -2.487 28.517 1.00 98.31 81 LYS A O 1
ATOM 647 N N . VAL A 1 82 ? -7.664 -0.890 30.081 1.00 98.25 82 VAL A N 1
ATOM 648 C CA . VAL A 1 82 ? -6.475 -1.500 30.691 1.00 98.25 82 VAL A CA 1
ATOM 649 C C . VAL A 1 82 ? -6.810 -2.927 31.130 1.00 98.25 82 VAL A C 1
ATOM 651 O O . VAL A 1 82 ? -7.829 -3.154 31.779 1.00 98.25 82 VAL A O 1
ATOM 654 N N . GLY A 1 83 ? -5.961 -3.880 30.746 1.00 98.06 83 GLY A N 1
ATOM 655 C CA . GLY A 1 83 ? -6.121 -5.302 31.057 1.00 98.06 83 GLY A CA 1
ATOM 656 C C . GLY A 1 83 ? -6.787 -6.143 29.962 1.00 98.06 83 GLY A C 1
ATOM 657 O O . GLY A 1 83 ? -6.700 -7.369 30.029 1.00 98.06 83 GLY A O 1
ATOM 658 N N . GLN A 1 84 ? -7.397 -5.535 28.935 1.00 98.56 84 GLN A N 1
ATOM 659 C CA . GLN A 1 84 ? -7.872 -6.285 27.765 1.00 98.56 84 GLN A CA 1
ATOM 660 C C . GLN A 1 84 ? -6.697 -6.881 26.973 1.00 98.56 84 GLN A C 1
ATOM 662 O O . GLN A 1 84 ? -5.631 -6.274 26.871 1.00 98.56 84 GLN A O 1
ATOM 667 N N . LYS A 1 85 ? -6.905 -8.078 26.416 1.00 98.38 85 LYS A N 1
ATOM 668 C CA . LYS A 1 85 ? -5.949 -8.799 25.561 1.00 98.38 85 LYS A CA 1
ATOM 669 C C . LYS A 1 85 ? -6.475 -8.830 24.124 1.00 98.38 85 LYS A C 1
ATOM 671 O O . LYS A 1 85 ? -7.688 -8.872 23.931 1.00 98.38 85 LYS A O 1
ATOM 676 N N . LEU A 1 86 ? -5.572 -8.797 23.149 1.00 98.38 86 LEU A N 1
ATOM 677 C CA . LEU A 1 86 ? -5.869 -8.778 21.713 1.00 98.38 86 LEU A CA 1
ATOM 678 C C . LEU A 1 86 ? -4.688 -9.342 20.907 1.00 98.38 86 LEU A C 1
ATOM 680 O O . LEU A 1 86 ? -3.629 -9.601 21.481 1.00 98.38 86 LEU A O 1
ATOM 684 N N . GLU A 1 87 ? -4.885 -9.506 19.600 1.00 97.94 87 GLU A N 1
ATOM 685 C CA . GLU A 1 87 ? -3.840 -9.825 18.619 1.00 97.94 87 GLU A CA 1
ATOM 686 C C . GLU A 1 87 ? -3.272 -8.530 18.018 1.00 97.94 87 GLU A C 1
ATOM 688 O O . GLU A 1 87 ? -4.035 -7.606 17.725 1.00 97.94 87 GLU A O 1
ATOM 693 N N . ALA A 1 88 ? -1.946 -8.457 17.867 1.00 93.38 88 ALA A N 1
ATOM 694 C CA . ALA A 1 88 ? -1.217 -7.309 17.326 1.00 93.38 88 ALA A CA 1
ATOM 695 C C . ALA A 1 88 ? -0.094 -7.766 16.391 1.00 93.38 88 ALA A C 1
ATOM 697 O O . ALA A 1 88 ? 0.535 -8.803 16.707 1.00 93.38 88 ALA A O 1
#

Secondary structure (DSSP, 8-state):
-EE--TTS-SS--EE--TT-TT---TTHHHHTT--PPPPTT-SS-GGGHHHHHHHHHTT--PPPGGGPPPPPPPPSS----TT-----